Protein AF-A0AAU3VAJ4-F1 (afdb_monomer_lite)

Structure (mmCIF, N/CA/C/O backbone):
data_AF-A0AAU3VAJ4-F1
#
_entry.id   AF-A0AAU3VAJ4-F1
#
loop_
_atom_site.group_PDB
_atom_site.id
_atom_site.type_symbol
_atom_site.label_atom_id
_atom_site.label_alt_id
_atom_site.label_comp_id
_atom_site.label_asym_id
_atom_site.label_entity_id
_atom_site.label_seq_id
_atom_site.pdbx_PDB_ins_code
_atom_site.Cartn_x
_atom_site.Cartn_y
_atom_site.Cartn_z
_atom_site.occupancy
_atom_site.B_iso_or_equiv
_ato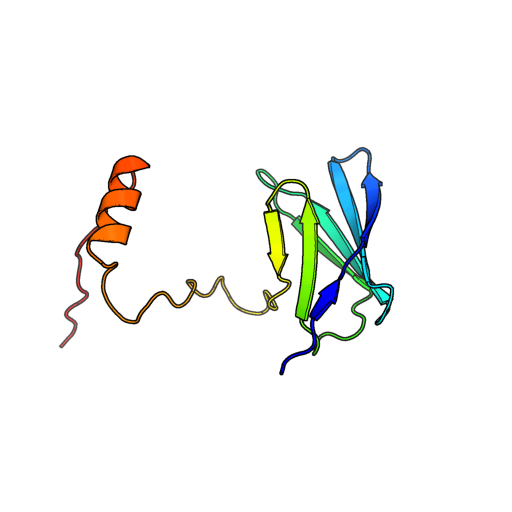m_site.auth_seq_id
_atom_site.auth_comp_id
_atom_site.auth_asym_id
_atom_site.auth_atom_id
_atom_site.pdbx_PDB_model_num
ATOM 1 N N . MET A 1 1 ? 19.199 4.298 -9.102 1.00 51.38 1 MET A N 1
ATOM 2 C CA . MET A 1 1 ? 17.944 4.999 -8.767 1.00 51.38 1 MET A CA 1
ATOM 3 C C . MET A 1 1 ? 16.841 3.978 -8.930 1.00 51.38 1 MET A C 1
ATOM 5 O O . MET A 1 1 ? 16.685 3.490 -10.039 1.00 51.38 1 MET A O 1
ATOM 9 N N . SER A 1 2 ? 16.189 3.566 -7.845 1.00 63.06 2 SER A N 1
ATOM 10 C CA . SER A 1 2 ? 15.067 2.626 -7.927 1.00 63.06 2 SER A CA 1
ATOM 11 C C . SER A 1 2 ? 13.829 3.392 -8.382 1.00 63.06 2 SER A C 1
ATOM 13 O O . SER A 1 2 ? 13.526 4.444 -7.820 1.00 63.06 2 SER A O 1
ATOM 15 N N . GLU A 1 3 ? 13.160 2.909 -9.424 1.00 82.81 3 GLU A N 1
ATOM 16 C CA . G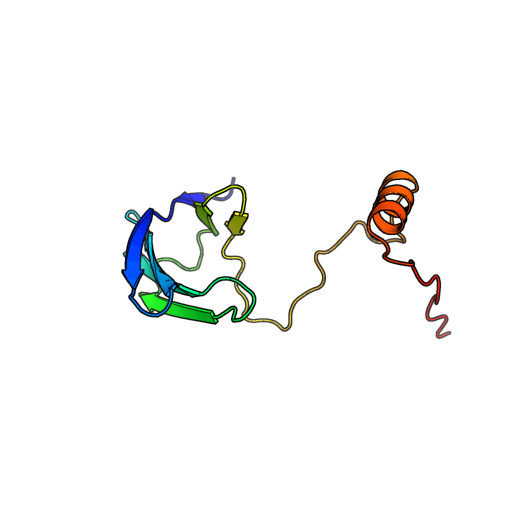LU A 1 3 ? 11.884 3.466 -9.869 1.00 82.81 3 GLU A CA 1
ATOM 17 C C . GLU A 1 3 ? 10.804 3.147 -8.823 1.00 82.81 3 GLU A C 1
ATOM 19 O O . GLU A 1 3 ? 10.823 2.075 -8.214 1.00 82.81 3 GLU A O 1
ATOM 24 N N . ILE A 1 4 ? 9.896 4.094 -8.574 1.00 86.50 4 ILE A N 1
ATOM 25 C CA . ILE A 1 4 ? 8.764 3.916 -7.659 1.00 86.50 4 ILE A CA 1
ATOM 26 C C . ILE A 1 4 ? 7.488 4.210 -8.437 1.00 86.50 4 ILE A C 1
ATOM 28 O O . ILE A 1 4 ? 7.343 5.290 -9.011 1.00 86.50 4 ILE A O 1
ATOM 32 N N . HIS A 1 5 ? 6.557 3.261 -8.449 1.00 90.62 5 HIS A N 1
ATOM 33 C CA . HIS A 1 5 ? 5.253 3.428 -9.077 1.00 90.62 5 HIS A CA 1
ATOM 34 C C . HIS A 1 5 ? 4.215 3.919 -8.077 1.00 90.62 5 HIS A C 1
ATOM 36 O O . HIS A 1 5 ? 4.068 3.371 -6.986 1.00 90.62 5 HIS A O 1
ATOM 42 N N . GLU A 1 6 ? 3.444 4.926 -8.479 1.00 90.31 6 GLU A N 1
ATOM 43 C CA . GLU A 1 6 ? 2.326 5.425 -7.686 1.00 90.31 6 GLU A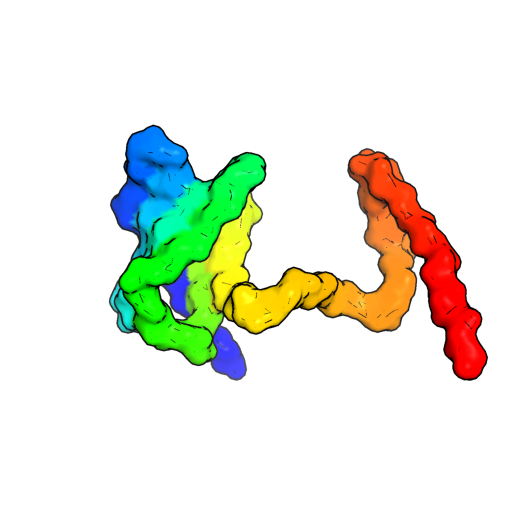 CA 1
ATOM 44 C C . GLU A 1 6 ? 1.073 4.560 -7.901 1.00 90.31 6 GLU A C 1
ATOM 46 O O . GLU A 1 6 ? 0.580 4.400 -9.023 1.00 90.31 6 GLU A O 1
ATOM 51 N N . MET A 1 7 ? 0.533 4.012 -6.814 1.00 91.44 7 MET A N 1
ATOM 52 C CA . MET A 1 7 ? -0.752 3.327 -6.787 1.00 91.44 7 MET A CA 1
ATOM 53 C C . MET A 1 7 ? -1.885 4.324 -6.565 1.00 91.44 7 MET A C 1
ATOM 55 O O . MET A 1 7 ? -1.822 5.197 -5.702 1.00 91.44 7 MET A O 1
ATOM 59 N N . ARG A 1 8 ? -2.971 4.139 -7.311 1.00 91.81 8 ARG A N 1
ATOM 60 C CA . ARG A 1 8 ? -4.187 4.945 -7.239 1.00 91.81 8 ARG A CA 1
ATOM 61 C C . ARG A 1 8 ? -5.298 4.156 -6.566 1.00 91.81 8 ARG A C 1
ATOM 63 O O . ARG A 1 8 ? -5.518 2.992 -6.899 1.00 91.81 8 ARG A O 1
ATOM 70 N N . LEU A 1 9 ? -6.029 4.806 -5.668 1.00 92.38 9 LEU A N 1
ATOM 71 C CA . LEU A 1 9 ? -7.251 4.250 -5.097 1.00 92.38 9 LEU A CA 1
ATOM 72 C C . LEU A 1 9 ? -8.313 4.138 -6.203 1.00 92.38 9 LEU A C 1
ATOM 74 O O . LEU A 1 9 ? -8.698 5.143 -6.799 1.00 92.38 9 LEU A O 1
ATOM 78 N N . ALA A 1 10 ? -8.762 2.919 -6.494 1.00 92.00 10 ALA A N 1
ATOM 79 C CA . ALA A 1 10 ? -9.857 2.645 -7.420 1.00 92.00 10 ALA A CA 1
ATOM 80 C C . ALA A 1 10 ? -11.212 2.796 -6.728 1.00 92.00 10 ALA A C 1
ATOM 82 O O . ALA A 1 10 ? -12.093 3.483 -7.237 1.00 92.00 10 ALA A O 1
ATOM 83 N N . GLU A 1 11 ? -11.382 2.147 -5.576 1.00 92.00 11 GLU A N 1
ATOM 84 C CA . GLU A 1 11 ? -12.649 2.146 -4.850 1.00 92.00 11 GLU A CA 1
ATOM 85 C C . GLU A 1 11 ? -12.488 1.751 -3.383 1.00 92.00 11 GLU A C 1
ATOM 87 O O . GLU A 1 11 ? -11.529 1.088 -2.995 1.00 92.00 11 GLU A O 1
ATOM 92 N N . THR A 1 12 ? -13.470 2.126 -2.566 1.00 93.31 12 THR A N 1
ATOM 93 C CA . THR A 1 12 ? -13.618 1.645 -1.190 1.00 93.31 12 THR A CA 1
ATOM 94 C C . THR A 1 12 ? -14.855 0.757 -1.118 1.00 93.31 12 THR A C 1
ATOM 96 O O . THR A 1 12 ? -15.964 1.186 -1.435 1.00 93.31 12 THR A O 1
ATOM 99 N N . ARG A 1 13 ? -14.667 -0.496 -0.707 1.00 91.00 13 ARG A N 1
ATOM 100 C CA . ARG A 1 13 ? -15.723 -1.495 -0.524 1.00 91.00 13 ARG A CA 1
ATOM 101 C C . ARG A 1 13 ? -16.540 -1.192 0.733 1.00 91.00 13 ARG A C 1
ATOM 103 O O . ARG A 1 13 ? -16.044 -0.600 1.689 1.00 91.00 13 ARG A O 1
ATOM 110 N N . SER A 1 14 ? -17.774 -1.698 0.780 1.00 88.50 14 SER A N 1
ATOM 111 C CA . SER A 1 14 ? -18.657 -1.600 1.958 1.00 88.50 14 SER A CA 1
ATOM 112 C C . SER A 1 14 ? -18.059 -2.219 3.227 1.00 88.50 14 SER A C 1
ATOM 114 O O . SER A 1 14 ? -18.430 -1.849 4.335 1.00 88.50 14 SER A O 1
ATOM 116 N N . SER A 1 15 ? -17.102 -3.134 3.070 1.00 86.38 15 SER A N 1
ATOM 117 C CA . SER A 1 15 ? -16.345 -3.762 4.152 1.00 86.38 15 SER A CA 1
ATOM 118 C C . SER A 1 15 ? -15.249 -2.865 4.754 1.00 86.38 15 SER A C 1
ATOM 120 O O . SER A 1 15 ? -14.555 -3.299 5.678 1.00 86.38 15 SER A O 1
ATOM 122 N N . GLY A 1 16 ? -15.041 -1.659 4.211 1.00 87.88 16 GLY A N 1
ATOM 123 C CA . GLY A 1 16 ? -13.941 -0.756 4.560 1.00 87.88 16 GLY A CA 1
ATOM 124 C C . GLY A 1 16 ? -12.607 -1.099 3.890 1.00 87.88 16 GLY A C 1
ATOM 125 O O . GLY A 1 16 ? -11.621 -0.408 4.125 1.00 87.88 16 GLY A O 1
ATOM 126 N N . ALA A 1 17 ? -12.561 -2.153 3.069 1.00 92.50 17 ALA A N 1
ATOM 127 C CA . ALA A 1 17 ? -11.384 -2.485 2.277 1.00 92.50 17 ALA A CA 1
ATOM 128 C C . ALA A 1 17 ? -11.271 -1.558 1.058 1.00 92.50 17 ALA A C 1
ATOM 130 O O . ALA A 1 17 ? -12.258 -1.263 0.389 1.00 92.50 17 ALA A O 1
ATOM 131 N N . GLU A 1 18 ? -10.065 -1.112 0.759 1.00 94.00 18 GLU A N 1
ATOM 132 C CA . GLU A 1 18 ? -9.733 -0.219 -0.337 1.00 94.00 18 GLU A CA 1
ATOM 133 C C . GLU A 1 18 ? -9.032 -0.985 -1.451 1.00 94.00 18 GLU A C 1
ATOM 135 O O . GLU A 1 18 ? -8.099 -1.744 -1.211 1.00 94.00 18 GLU A O 1
ATOM 140 N N . GLU A 1 19 ? -9.467 -0.776 -2.683 1.00 94.81 19 GLU A N 1
ATOM 141 C CA . GLU A 1 19 ? -8.848 -1.364 -3.858 1.00 94.81 19 GLU A CA 1
ATOM 142 C C . GLU A 1 19 ? -7.916 -0.355 -4.508 1.00 94.81 19 GLU A C 1
ATOM 144 O O . GLU A 1 19 ? -8.328 0.749 -4.861 1.00 94.81 19 GLU A O 1
ATOM 149 N N . TRP A 1 20 ? -6.662 -0.743 -4.687 1.00 94.69 20 TRP A N 1
ATOM 150 C CA . TRP A 1 20 ? -5.610 0.104 -5.227 1.00 94.69 20 TRP A CA 1
ATOM 151 C C . TRP A 1 20 ? -5.046 -0.519 -6.494 1.00 94.69 20 TRP A C 1
ATOM 153 O O . TRP A 1 20 ? -4.860 -1.734 -6.560 1.00 94.69 20 TRP A O 1
ATOM 163 N N . TYR A 1 21 ? -4.735 0.305 -7.493 1.00 94.69 21 TYR A N 1
ATOM 164 C CA . TYR A 1 21 ? -4.149 -0.149 -8.750 1.00 94.69 21 TYR A CA 1
ATOM 165 C C . TYR A 1 21 ? -2.968 0.723 -9.180 1.00 94.69 21 TYR A C 1
ATOM 167 O O . TYR A 1 21 ? -2.990 1.944 -9.044 1.00 94.6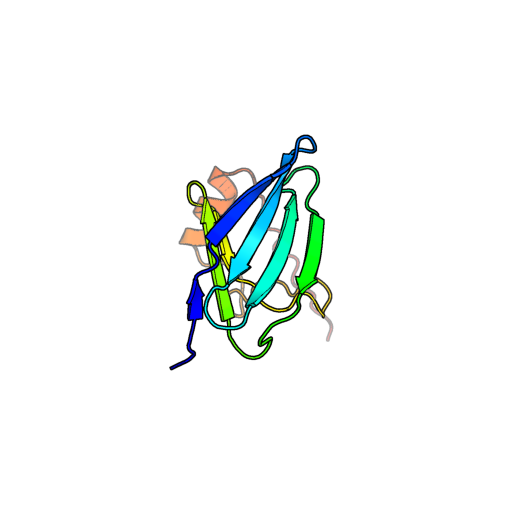9 21 TYR A O 1
ATOM 175 N N . CYS A 1 22 ? -1.943 0.096 -9.742 1.00 93.81 22 CYS A N 1
ATOM 176 C CA . CYS A 1 22 ? -0.848 0.767 -10.420 1.00 93.81 22 CYS A CA 1
ATOM 177 C C . CYS A 1 22 ? -1.184 0.889 -11.917 1.00 93.81 22 CYS A C 1
ATOM 179 O O . CYS A 1 22 ? -1.350 -0.138 -12.581 1.00 93.81 22 CYS A O 1
ATOM 181 N N . PRO A 1 23 ? -1.270 2.103 -12.492 1.00 93.94 23 PRO A N 1
ATOM 182 C CA . PRO A 1 23 ? -1.545 2.276 -13.919 1.00 93.94 23 PRO A CA 1
ATOM 183 C C . PRO A 1 23 ? -0.365 1.870 -14.816 1.00 93.94 23 PRO A C 1
ATOM 185 O O . PRO A 1 23 ? -0.556 1.722 -16.019 1.00 93.94 23 PRO A O 1
ATOM 188 N N . VAL A 1 24 ? 0.839 1.708 -14.253 1.00 94.69 24 VAL A N 1
ATOM 189 C CA . VAL A 1 24 ? 2.067 1.435 -15.014 1.00 94.69 24 VAL A CA 1
ATOM 190 C C . VAL A 1 24 ? 2.251 -0.064 -15.245 1.00 94.69 24 VAL A C 1
ATOM 192 O O . VAL A 1 24 ? 2.296 -0.514 -16.385 1.00 94.69 24 VAL A O 1
ATOM 195 N N . CYS A 1 25 ? 2.297 -0.857 -14.173 1.00 94.06 25 CYS A N 1
ATOM 196 C CA . CYS A 1 25 ? 2.547 -2.299 -14.256 1.00 94.06 25 CYS A CA 1
ATOM 197 C C . CYS A 1 25 ? 1.285 -3.159 -14.062 1.00 94.06 25 CYS A C 1
ATOM 199 O O . CYS A 1 25 ? 1.359 -4.386 -14.121 1.00 94.06 25 CYS A O 1
ATOM 201 N N . ARG A 1 26 ? 0.123 -2.526 -13.839 1.00 94.62 26 ARG A N 1
ATOM 202 C CA . ARG A 1 26 ? -1.180 -3.168 -13.576 1.00 94.62 26 ARG A CA 1
ATOM 203 C C . ARG A 1 26 ? -1.272 -3.952 -12.262 1.00 94.62 26 ARG A C 1
ATOM 205 O O . ARG A 1 26 ? -2.221 -4.704 -12.075 1.00 94.62 26 ARG A O 1
ATOM 212 N N . ARG A 1 27 ? -0.341 -3.757 -11.319 1.00 94.94 27 ARG A N 1
ATOM 213 C CA . ARG A 1 27 ? -0.476 -4.309 -9.960 1.00 94.94 27 ARG A CA 1
ATOM 214 C C . ARG A 1 27 ? -1.781 -3.830 -9.327 1.00 94.94 27 ARG A C 1
ATOM 216 O O . ARG A 1 27 ? -2.078 -2.638 -9.378 1.00 94.94 27 ARG A O 1
ATOM 223 N N . ARG A 1 28 ? -2.536 -4.734 -8.706 1.00 95.00 28 ARG A N 1
ATOM 224 C CA . ARG A 1 28 ? -3.820 -4.445 -8.063 1.00 95.00 28 ARG A CA 1
ATOM 225 C C . ARG A 1 28 ? -3.895 -5.145 -6.715 1.00 95.00 28 ARG A C 1
ATOM 227 O O . ARG A 1 28 ? -3.633 -6.343 -6.623 1.00 95.00 28 ARG A O 1
ATOM 234 N N . ILE A 1 29 ? -4.239 -4.406 -5.669 1.00 94.00 29 ILE A N 1
ATOM 235 C CA . ILE A 1 29 ? -4.335 -4.928 -4.304 1.00 94.00 29 ILE A CA 1
ATOM 236 C C . ILE A 1 29 ? -5.652 -4.505 -3.666 1.00 94.00 29 ILE A C 1
ATOM 238 O O . ILE A 1 29 ? -6.199 -3.453 -3.992 1.00 94.00 29 ILE A O 1
ATOM 242 N N . LEU A 1 30 ? -6.125 -5.311 -2.728 1.00 93.62 30 LEU A N 1
ATOM 243 C CA . LEU A 1 30 ? -7.159 -4.955 -1.777 1.00 93.62 30 LEU A CA 1
ATOM 244 C C . LEU A 1 30 ? -6.496 -4.786 -0.410 1.00 93.62 30 LEU A C 1
ATOM 246 O O . LEU A 1 30 ? -5.761 -5.663 0.037 1.00 93.62 30 LEU A O 1
ATOM 250 N N . LEU A 1 31 ? -6.742 -3.659 0.239 1.00 91.38 31 LEU A N 1
ATOM 251 C CA . LEU A 1 31 ? -6.126 -3.288 1.499 1.00 91.38 31 LEU A CA 1
ATOM 252 C C . LEU A 1 31 ? -7.194 -2.893 2.512 1.00 91.38 31 LEU A C 1
ATOM 254 O O . LEU A 1 31 ? -7.961 -1.962 2.286 1.00 91.38 31 LEU A O 1
ATOM 258 N N . ARG A 1 32 ? -7.194 -3.527 3.676 1.00 89.00 32 ARG A N 1
ATOM 259 C CA . ARG A 1 32 ? -7.872 -3.020 4.863 1.00 89.00 32 ARG A CA 1
ATOM 260 C C . ARG A 1 32 ? -6.828 -2.441 5.808 1.00 89.00 32 ARG A C 1
ATOM 262 O O . ARG A 1 32 ? -5.809 -3.066 6.082 1.00 89.00 32 ARG A O 1
ATOM 269 N N . TRP A 1 33 ? -7.082 -1.235 6.293 1.00 84.56 33 TRP A N 1
ATOM 270 C CA . TRP A 1 33 ? -6.220 -0.556 7.256 1.00 84.56 33 TRP A CA 1
ATOM 271 C C . TRP A 1 33 ? -6.439 -1.083 8.688 1.00 84.56 33 TRP A C 1
ATOM 273 O O . TRP A 1 33 ? -7.454 -1.737 8.953 1.00 84.56 33 TRP A O 1
ATOM 283 N N . PRO A 1 34 ? -5.516 -0.807 9.633 1.00 81.31 34 PRO A N 1
ATOM 284 C CA . PRO A 1 34 ? -5.722 -1.114 11.046 1.00 81.31 34 PRO A CA 1
ATOM 285 C C . PRO A 1 34 ? -7.078 -0.599 11.572 1.00 81.31 34 PRO A C 1
ATOM 287 O O . PRO A 1 34 ? -7.579 0.417 11.085 1.00 81.31 34 PRO A O 1
ATOM 290 N N . PRO A 1 35 ? -7.681 -1.273 12.569 1.00 83.00 35 PRO A N 1
ATOM 291 C CA . PRO A 1 35 ? -7.100 -2.339 13.398 1.00 83.00 35 PRO A CA 1
ATOM 292 C C . PRO A 1 35 ? -7.118 -3.739 12.762 1.00 83.00 35 PRO A C 1
ATOM 294 O O . PRO A 1 35 ? -6.461 -4.643 13.263 1.00 83.00 35 PRO A O 1
ATOM 297 N N . HIS A 1 36 ? -7.829 -3.928 11.651 1.00 83.19 36 HIS A N 1
ATOM 298 C CA . HIS A 1 36 ? -7.945 -5.216 10.961 1.00 83.19 36 HIS A CA 1
ATOM 299 C C . HIS A 1 36 ? -7.127 -5.201 9.673 1.00 83.19 36 HIS A C 1
ATOM 301 O O . HIS A 1 36 ? -7.686 -5.301 8.582 1.00 83.19 36 HIS A O 1
ATOM 307 N N . TYR A 1 37 ? -5.812 -5.006 9.812 1.00 84.25 37 TYR A N 1
ATOM 308 C CA . TYR A 1 37 ? -4.930 -4.909 8.657 1.00 84.25 37 TYR A CA 1
ATOM 309 C C . TYR A 1 37 ? -4.999 -6.181 7.808 1.00 84.25 37 TYR A C 1
ATOM 311 O O . TYR A 1 37 ? -4.800 -7.285 8.310 1.00 84.25 37 TYR A O 1
ATOM 319 N N . GLU A 1 38 ? -5.262 -6.011 6.520 1.00 89.50 38 GLU A N 1
ATOM 320 C CA . GLU A 1 38 ? -5.325 -7.098 5.549 1.00 89.50 38 GLU A CA 1
ATOM 321 C C . GLU A 1 38 ? -4.819 -6.570 4.211 1.00 89.50 38 GLU A C 1
ATOM 323 O O . GLU A 1 38 ? -5.282 -5.529 3.754 1.00 89.50 38 GLU A O 1
ATOM 328 N N . LEU A 1 39 ? -3.883 -7.273 3.575 1.00 90.19 39 LEU A N 1
ATOM 329 C CA . LEU A 1 39 ? -3.408 -6.949 2.233 1.00 90.19 39 LEU A CA 1
ATOM 330 C C . LEU A 1 39 ? -3.528 -8.192 1.360 1.00 90.19 39 LEU A C 1
ATOM 332 O O . LEU A 1 39 ? -2.865 -9.199 1.597 1.00 90.19 39 LEU A O 1
ATOM 336 N N . LEU A 1 40 ? -4.357 -8.098 0.327 1.00 93.06 40 LEU A N 1
ATOM 337 C CA . LEU A 1 40 ? -4.556 -9.138 -0.668 1.00 93.06 40 LEU A CA 1
ATOM 338 C C . LEU A 1 40 ? -4.098 -8.629 -2.031 1.00 93.06 40 LEU A C 1
ATOM 340 O O . LEU A 1 40 ? -4.569 -7.603 -2.515 1.00 93.06 40 LEU A O 1
ATOM 344 N N . VAL A 1 41 ? -3.200 -9.363 -2.680 1.00 93.50 41 VAL A N 1
ATOM 345 C CA . VAL A 1 41 ? -2.782 -9.061 -4.052 1.00 93.50 41 VAL A CA 1
ATOM 346 C C . VAL A 1 41 ? -3.778 -9.702 -5.017 1.00 93.50 41 VAL A C 1
ATOM 348 O O . VAL A 1 41 ? -3.864 -10.924 -5.091 1.00 93.50 41 VAL A O 1
ATOM 351 N N . LEU A 1 42 ? -4.531 -8.875 -5.745 1.00 94.00 42 LEU A N 1
ATOM 352 C CA . LEU A 1 42 ? -5.480 -9.310 -6.776 1.00 94.00 42 LEU A CA 1
ATOM 353 C C . LEU A 1 42 ? -4.760 -9.545 -8.110 1.00 94.00 42 LEU A C 1
ATOM 355 O O . LEU A 1 42 ? -4.982 -10.551 -8.777 1.00 94.00 42 LEU A O 1
ATOM 359 N N . GLU A 1 43 ? -3.855 -8.632 -8.466 1.00 95.06 43 GLU A N 1
ATOM 360 C CA . GLU A 1 43 ? -2.989 -8.723 -9.640 1.00 95.06 43 GLU A CA 1
ATOM 361 C C . GLU A 1 43 ? -1.566 -8.329 -9.239 1.00 95.06 43 GLU A C 1
ATOM 363 O O . GLU A 1 43 ? -1.355 -7.281 -8.629 1.00 95.06 43 GLU A O 1
ATOM 368 N N . ARG A 1 44 ? -0.569 -9.153 -9.574 1.00 92.62 44 ARG A N 1
ATOM 369 C CA . ARG A 1 44 ? 0.818 -8.928 -9.130 1.00 92.62 44 ARG A CA 1
ATOM 370 C C . ARG A 1 44 ? 1.493 -7.733 -9.808 1.00 92.62 44 ARG A C 1
ATOM 372 O O . ARG A 1 44 ? 2.197 -6.984 -9.139 1.00 92.62 44 ARG A O 1
ATOM 379 N N . GLY A 1 45 ? 1.266 -7.517 -11.102 1.00 92.38 45 GLY A N 1
ATOM 380 C CA . GLY A 1 45 ? 2.038 -6.534 -11.870 1.00 92.38 45 GLY A CA 1
ATOM 381 C C . GLY A 1 45 ? 3.545 -6.817 -11.835 1.00 92.38 45 GLY A C 1
ATOM 382 O O . GLY A 1 45 ? 3.946 -7.980 -11.822 1.00 92.38 45 GLY A O 1
ATOM 383 N N . ASP A 1 46 ? 4.366 -5.766 -11.826 1.00 89.00 46 ASP A N 1
ATOM 384 C CA . ASP A 1 46 ? 5.825 -5.873 -11.693 1.00 89.00 46 ASP A CA 1
ATOM 385 C C . ASP A 1 46 ? 6.231 -5.794 -10.216 1.00 89.00 46 ASP A C 1
ATOM 387 O O . ASP A 1 46 ? 6.121 -4.744 -9.587 1.00 89.00 46 ASP A O 1
ATOM 391 N N . GLU A 1 47 ? 6.675 -6.913 -9.647 1.00 86.12 47 GLU A N 1
ATOM 392 C CA . GLU A 1 47 ? 7.058 -6.999 -8.231 1.00 86.12 47 GLU A CA 1
ATOM 393 C C . GLU A 1 47 ? 8.488 -6.489 -7.980 1.00 86.12 47 GLU A C 1
ATOM 395 O O . GLU A 1 47 ? 8.860 -6.272 -6.833 1.00 86.12 47 GLU A O 1
ATOM 400 N N . SER A 1 48 ? 9.274 -6.246 -9.039 1.00 84.94 48 SER A N 1
ATOM 401 C CA . SER A 1 48 ? 10.637 -5.708 -8.927 1.00 84.94 48 SER A CA 1
ATOM 402 C C . SER A 1 48 ? 10.676 -4.194 -8.695 1.00 84.94 48 SER A C 1
ATOM 404 O O . SER A 1 48 ? 11.719 -3.640 -8.340 1.00 84.94 48 SER A O 1
ATOM 406 N N . VAL A 1 49 ? 9.537 -3.521 -8.880 1.00 83.44 49 VAL A N 1
ATOM 407 C CA . VAL A 1 49 ? 9.389 -2.076 -8.718 1.00 83.44 49 VAL A CA 1
ATOM 408 C C . VAL A 1 49 ? 8.682 -1.770 -7.401 1.00 83.44 49 VAL A C 1
ATOM 410 O O . VAL A 1 49 ? 7.641 -2.345 -7.072 1.00 83.44 49 VAL A O 1
ATOM 413 N N . ALA A 1 50 ? 9.223 -0.815 -6.647 1.00 85.62 50 ALA A N 1
ATOM 414 C CA . ALA A 1 50 ? 8.590 -0.357 -5.421 1.00 85.62 50 ALA A CA 1
ATOM 415 C C . ALA A 1 50 ? 7.275 0.364 -5.742 1.00 85.62 50 ALA A C 1
ATOM 417 O O . ALA A 1 50 ? 7.211 1.203 -6.637 1.00 85.62 50 ALA A O 1
ATOM 418 N N . HIS A 1 51 ? 6.225 0.060 -4.986 1.00 87.00 51 HIS A N 1
ATOM 419 C CA . HIS A 1 51 ? 4.923 0.702 -5.132 1.00 87.00 51 HIS A CA 1
ATOM 420 C C . HIS A 1 51 ? 4.647 1.607 -3.935 1.00 87.00 51 HIS A C 1
ATOM 422 O O . HIS A 1 51 ? 4.876 1.189 -2.800 1.00 87.00 51 HIS A O 1
ATOM 428 N N . ALA A 1 52 ? 4.163 2.821 -4.203 1.00 83.25 52 ALA A N 1
ATOM 429 C CA . ALA A 1 52 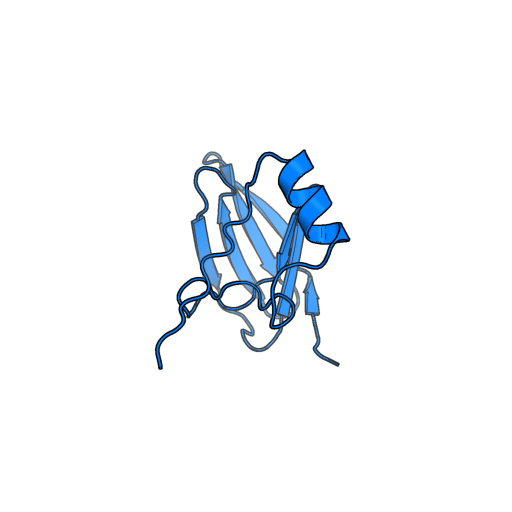? 3.784 3.826 -3.216 1.00 83.25 52 ALA A CA 1
ATOM 430 C C . ALA A 1 52 ? 2.322 4.252 -3.412 1.00 83.25 52 ALA A C 1
ATOM 432 O O . ALA A 1 52 ? 1.930 4.602 -4.517 1.00 83.25 52 ALA A O 1
ATOM 433 N N . GLY A 1 53 ? 1.510 4.265 -2.358 1.00 76.31 53 GLY A N 1
ATOM 434 C CA . GLY A 1 53 ? 0.149 4.826 -2.379 1.00 76.31 53 GLY A CA 1
ATOM 435 C C . GLY A 1 53 ? -0.150 5.540 -1.066 1.00 76.31 53 GLY A C 1
ATOM 436 O O . GLY A 1 53 ? 0.280 5.070 -0.020 1.00 76.31 53 GLY A O 1
ATOM 437 N N . GLY A 1 54 ? -0.835 6.684 -1.090 1.00 63.81 54 GLY A N 1
ATOM 438 C CA . GLY A 1 54 ? -1.033 7.504 0.108 1.00 63.81 54 GLY A CA 1
ATOM 439 C C . GLY A 1 54 ? -2.485 7.898 0.354 1.00 63.81 54 GLY A C 1
ATOM 440 O O . GLY A 1 54 ? -3.164 8.371 -0.555 1.00 63.81 54 GLY A O 1
ATOM 441 N N . LYS A 1 55 ? -2.943 7.783 1.605 1.00 51.97 55 LYS A N 1
ATOM 442 C CA . LYS A 1 55 ? -4.166 8.438 2.099 1.00 51.97 55 LYS A CA 1
ATOM 443 C C . LYS A 1 55 ? -3.894 9.024 3.484 1.00 51.97 55 LYS A C 1
ATOM 445 O O . LYS A 1 55 ? -3.522 8.304 4.403 1.00 51.97 55 LYS A O 1
ATOM 450 N N . GLY A 1 56 ? -4.056 10.342 3.632 1.00 47.16 56 GLY A N 1
ATOM 451 C CA . GLY A 1 56 ? -4.026 11.016 4.939 1.00 47.16 56 GLY A CA 1
ATOM 452 C C . GLY A 1 56 ? -2.720 10.886 5.738 1.00 47.16 56 GLY A C 1
ATOM 453 O O . GLY A 1 56 ? -2.780 10.815 6.958 1.00 47.16 56 GLY A O 1
ATOM 454 N N . GLY A 1 57 ? -1.559 10.835 5.075 1.00 41.19 57 GLY A N 1
ATOM 455 C CA . GLY A 1 57 ? -0.245 10.739 5.733 1.00 41.19 57 GLY A CA 1
ATOM 456 C C . GLY A 1 57 ? 0.276 9.314 5.952 1.00 41.19 57 GLY A C 1
ATOM 457 O O . GLY A 1 57 ? 1.422 9.155 6.362 1.00 41.19 57 GLY A O 1
ATOM 458 N N . VAL A 1 58 ? -0.511 8.281 5.632 1.00 46.31 58 VAL A N 1
ATOM 459 C CA . VAL A 1 58 ? -0.056 6.883 5.651 1.00 46.31 58 VAL A CA 1
ATOM 460 C C . VAL A 1 58 ? 0.410 6.487 4.252 1.00 46.31 58 VAL A C 1
ATOM 462 O O . VAL A 1 58 ? -0.349 6.627 3.292 1.00 46.31 58 VAL A O 1
ATOM 465 N N . SER A 1 59 ? 1.659 6.025 4.141 1.00 51.69 59 SER A N 1
ATOM 466 C CA . SER A 1 59 ? 2.273 5.586 2.884 1.00 51.69 59 SER A CA 1
ATOM 467 C C . SER A 1 59 ? 2.295 4.061 2.797 1.00 51.69 59 SER A C 1
ATOM 469 O O . SER A 1 59 ? 2.824 3.385 3.677 1.00 51.69 59 SER A O 1
ATOM 471 N N . LEU A 1 60 ? 1.736 3.519 1.721 1.00 57.22 60 LEU A N 1
ATOM 472 C CA . LEU A 1 60 ? 1.893 2.134 1.301 1.00 57.22 60 LEU A CA 1
ATOM 473 C C . LEU A 1 60 ? 3.200 2.003 0.545 1.00 57.22 60 LEU A C 1
ATOM 475 O O . LEU A 1 60 ? 3.182 1.988 -0.676 1.00 57.22 60 LEU A O 1
ATOM 479 N N . THR A 1 61 ? 4.330 1.907 1.234 1.00 54.25 61 THR A N 1
ATOM 480 C CA . THR A 1 61 ? 5.530 1.361 0.596 1.00 54.25 61 THR A CA 1
ATOM 481 C C . THR A 1 61 ? 5.407 -0.152 0.610 1.00 54.25 61 THR A C 1
ATOM 483 O O . THR A 1 61 ? 5.603 -0.786 1.646 1.00 54.25 61 THR A O 1
ATOM 486 N N . GLY A 1 62 ? 5.036 -0.728 -0.532 1.00 48.84 62 GLY A N 1
ATOM 487 C CA . GLY A 1 62 ? 5.030 -2.172 -0.744 1.00 48.84 62 GLY A CA 1
ATOM 488 C C . GLY A 1 62 ? 6.457 -2.707 -0.804 1.00 48.84 62 GLY A C 1
ATOM 489 O O . GLY A 1 62 ? 6.933 -3.042 -1.881 1.00 48.84 62 GLY A O 1
ATOM 490 N N . ALA A 1 63 ? 7.147 -2.751 0.334 1.00 41.03 63 ALA A N 1
ATOM 491 C CA . ALA A 1 63 ? 8.252 -3.675 0.517 1.00 41.03 63 ALA A CA 1
ATOM 492 C C . ALA A 1 63 ? 7.629 -5.059 0.718 1.00 41.03 63 ALA A C 1
ATOM 494 O O . ALA A 1 63 ? 6.718 -5.219 1.531 1.00 41.03 63 ALA A O 1
ATOM 495 N N . GLU A 1 64 ? 8.054 -6.028 -0.083 1.00 40.41 64 GLU A N 1
ATOM 496 C CA . GLU A 1 64 ? 7.567 -7.402 -0.054 1.00 40.41 64 GLU A CA 1
ATOM 497 C C . GLU A 1 64 ? 7.509 -7.948 1.384 1.00 40.41 64 GLU A C 1
ATOM 499 O O . GLU A 1 64 ? 8.530 -8.210 2.015 1.00 40.41 64 GLU A O 1
ATOM 504 N N . LEU A 1 65 ? 6.299 -8.163 1.908 1.00 40.16 65 LEU A N 1
ATOM 505 C CA . LEU A 1 65 ? 6.071 -8.919 3.143 1.00 40.16 65 LEU A CA 1
ATOM 506 C C . LEU A 1 65 ? 6.152 -10.429 2.854 1.00 40.16 65 LEU A C 1
ATOM 508 O O . LEU A 1 65 ? 5.231 -11.182 3.156 1.00 40.16 65 LEU A O 1
ATOM 512 N N . THR A 1 66 ? 7.226 -10.879 2.201 1.00 35.88 66 THR A N 1
ATOM 513 C CA . THR A 1 66 ? 7.531 -12.311 2.013 1.00 35.88 66 THR A CA 1
ATOM 514 C C . THR A 1 66 ? 8.469 -12.858 3.091 1.00 35.88 66 THR A C 1
ATOM 516 O O . THR A 1 66 ? 8.751 -14.054 3.109 1.00 35.88 66 THR A O 1
ATOM 519 N N . GLY A 1 67 ? 8.892 -12.023 4.043 1.00 34.19 67 GLY A N 1
ATOM 520 C CA . GLY A 1 67 ? 9.543 -12.446 5.283 1.00 34.19 67 GLY A CA 1
ATOM 521 C C . GLY A 1 67 ? 8.669 -12.163 6.510 1.00 34.19 67 GLY A C 1
ATOM 522 O O . GLY A 1 67 ? 7.766 -11.324 6.428 1.00 34.19 67 GLY A O 1
ATOM 523 N N . PRO A 1 68 ? 8.939 -12.805 7.670 1.00 32.53 68 PRO A N 1
ATOM 524 C CA . PRO A 1 68 ? 8.431 -12.295 8.946 1.00 32.53 68 PRO A CA 1
ATOM 525 C C . PRO A 1 68 ? 8.776 -10.803 9.035 1.00 32.53 68 PRO A C 1
ATOM 527 O O . PRO A 1 68 ? 9.809 -10.436 8.460 1.00 32.53 68 PRO A O 1
ATOM 530 N N . PRO A 1 69 ? 7.951 -9.957 9.692 1.00 39.09 69 PRO A N 1
ATOM 531 C CA . PRO A 1 69 ? 8.207 -8.525 9.802 1.00 39.09 69 PRO A CA 1
ATOM 532 C C . PRO A 1 69 ? 9.659 -8.342 10.217 1.00 39.09 69 PRO A C 1
ATOM 534 O O . PRO A 1 69 ? 10.038 -8.649 11.346 1.00 39.09 69 PRO A O 1
ATOM 537 N N . GLN A 1 70 ? 10.491 -7.945 9.255 1.00 46.06 70 GLN A N 1
ATOM 538 C CA . GLN A 1 70 ? 11.854 -7.585 9.564 1.00 46.06 70 GLN A CA 1
ATOM 539 C C . GLN A 1 70 ? 11.679 -6.326 10.404 1.00 46.06 70 GLN A C 1
ATOM 541 O O . GLN A 1 70 ? 10.965 -5.417 9.954 1.00 46.06 70 GLN A O 1
ATOM 546 N N . PRO A 1 71 ? 12.245 -6.260 11.620 1.00 45.06 71 PRO A N 1
ATOM 547 C CA . PRO A 1 71 ? 12.390 -4.978 12.277 1.00 45.06 71 PRO A CA 1
ATOM 548 C C . PRO A 1 71 ? 12.940 -4.034 11.215 1.00 45.06 71 PRO A C 1
ATOM 550 O O . PRO A 1 71 ? 13.901 -4.395 10.526 1.00 45.06 71 PRO A O 1
ATOM 553 N N . LEU A 1 72 ? 12.287 -2.881 11.019 1.00 50.84 72 LEU A N 1
ATOM 554 C CA . LEU A 1 72 ? 12.920 -1.762 10.329 1.00 50.84 72 LEU A CA 1
ATOM 555 C C . LEU A 1 72 ? 14.348 -1.759 10.847 1.00 50.84 72 LEU A C 1
ATOM 557 O O . LEU A 1 72 ? 14.527 -1.708 12.066 1.00 50.84 72 LEU A O 1
ATOM 561 N N . ALA A 1 73 ? 15.325 -1.953 9.961 1.00 50.59 73 ALA A N 1
ATOM 562 C CA . ALA A 1 73 ? 16.716 -1.848 10.339 1.00 50.59 73 ALA A CA 1
ATOM 563 C C . ALA A 1 73 ? 16.902 -0.389 10.750 1.00 50.59 73 ALA A C 1
ATOM 565 O O . ALA A 1 73 ? 17.235 0.476 9.942 1.00 50.59 73 ALA A O 1
ATOM 566 N N . GLY A 1 74 ? 16.583 -0.109 12.013 1.00 53.72 74 GLY A N 1
ATOM 567 C CA . GLY A 1 74 ? 17.046 1.059 12.706 1.00 53.72 74 GLY A CA 1
ATOM 568 C C . GLY A 1 74 ? 18.567 1.065 12.613 1.00 53.72 74 GLY A C 1
ATOM 569 O O . GLY A 1 74 ? 19.182 0.049 12.254 1.00 53.72 74 GLY A O 1
ATOM 570 N N . PRO A 1 75 ? 19.194 2.211 12.896 1.00 52.91 75 PRO A N 1
ATOM 571 C CA . PRO A 1 75 ? 20.644 2.250 13.006 1.00 52.91 75 PRO A CA 1
ATOM 572 C C . PRO A 1 75 ? 21.118 1.047 13.845 1.00 52.91 75 PRO A C 1
ATOM 574 O O . PRO A 1 75 ? 20.488 0.749 14.861 1.00 52.91 75 PRO A O 1
ATOM 577 N N . PRO A 1 76 ? 22.159 0.306 13.421 1.00 45.88 76 PRO A N 1
ATOM 578 C CA . PRO A 1 76 ? 22.674 -0.802 14.210 1.00 45.88 76 PRO A CA 1
ATOM 579 C C . PRO A 1 76 ? 23.178 -0.234 15.539 1.00 45.88 76 PRO A C 1
ATOM 581 O O . PRO A 1 76 ? 24.224 0.410 15.591 1.00 45.88 76 PRO A O 1
ATOM 584 N N . GLY A 1 77 ? 22.389 -0.407 16.594 1.00 59.84 77 GLY A N 1
ATOM 585 C CA . GLY A 1 77 ? 22.664 0.149 17.910 1.00 59.84 77 GLY A CA 1
ATOM 586 C C . GLY A 1 77 ? 21.396 0.611 18.628 1.00 59.84 77 GLY A C 1
ATOM 587 O O . GLY A 1 77 ? 20.320 0.674 18.034 1.00 59.84 77 GLY A O 1
ATOM 588 N N . PRO A 1 78 ? 21.506 0.920 19.927 1.00 68.44 78 PRO A N 1
ATOM 589 C CA . PRO A 1 78 ? 20.396 1.494 20.667 1.00 68.44 78 PRO A CA 1
ATOM 590 C C . PRO A 1 78 ? 19.932 2.813 20.021 1.00 68.44 78 PRO A C 1
ATOM 592 O O . PRO A 1 78 ? 20.758 3.530 19.446 1.00 68.44 78 PRO A O 1
ATOM 595 N N . PRO A 1 79 ? 18.640 3.171 20.153 1.00 72.75 79 PRO A N 1
ATOM 596 C CA . PRO A 1 79 ? 18.115 4.441 19.666 1.00 72.75 79 PRO A CA 1
ATOM 597 C C . PRO A 1 79 ? 18.950 5.602 20.205 1.00 72.75 79 PRO A C 1
ATOM 599 O O . PRO A 1 79 ? 19.392 5.577 21.364 1.00 72.75 79 PRO A O 1
ATOM 602 N N . GLY A 1 80 ? 19.158 6.623 19.372 1.00 78.69 80 GLY A N 1
ATOM 603 C CA . GLY A 1 80 ? 19.883 7.819 19.778 1.00 78.69 80 GLY A CA 1
ATOM 604 C C . GLY A 1 80 ? 19.160 8.569 20.909 1.00 78.69 80 GLY A C 1
ATOM 605 O O . GLY A 1 80 ? 18.006 8.280 21.230 1.00 78.69 80 GLY A O 1
ATOM 606 N N . PRO A 1 81 ? 19.798 9.569 21.537 1.00 77.12 81 PRO A N 1
ATOM 607 C CA . PRO A 1 81 ? 19.187 10.332 22.630 1.00 77.12 81 PRO A CA 1
ATOM 608 C C . PRO A 1 81 ? 17.866 11.021 22.248 1.00 77.12 81 PRO A C 1
ATOM 610 O O . PRO A 1 81 ? 16.968 11.136 23.084 1.00 77.12 81 PRO A O 1
ATOM 613 N N . GLU A 1 82 ? 17.753 11.470 20.997 1.00 76.38 82 GLU A N 1
ATOM 614 C CA 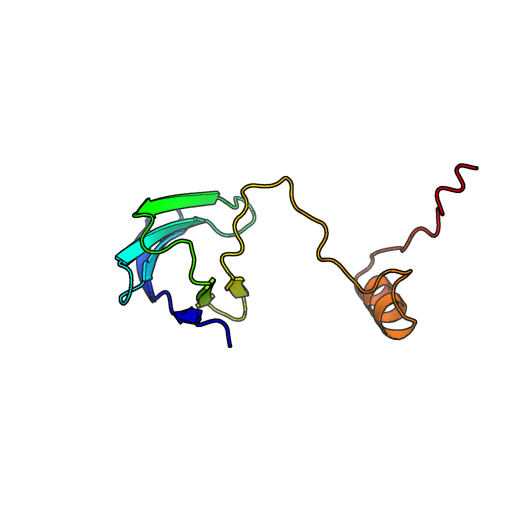. GLU A 1 82 ? 16.549 12.098 20.445 1.00 76.38 82 GLU A CA 1
ATOM 615 C C . GLU A 1 82 ? 15.410 11.082 20.295 1.00 76.38 82 GLU A C 1
ATOM 617 O O . GLU A 1 82 ? 14.315 11.296 20.817 1.00 76.38 82 GLU A O 1
ATOM 622 N N . ASP A 1 83 ? 15.708 9.918 19.720 1.00 74.31 83 ASP A N 1
ATOM 623 C CA . ASP A 1 83 ? 14.760 8.812 19.573 1.00 74.31 83 ASP A CA 1
ATOM 624 C C . ASP A 1 83 ? 14.267 8.308 20.942 1.00 74.31 83 ASP A C 1
ATOM 626 O O . ASP A 1 83 ? 13.069 8.136 21.162 1.00 74.31 83 ASP A O 1
ATOM 630 N N . ARG A 1 84 ? 15.175 8.154 21.919 1.00 81.25 84 ARG A N 1
ATOM 631 C CA . ARG A 1 84 ? 14.846 7.765 23.308 1.00 81.25 84 ARG A CA 1
ATOM 632 C C . ARG A 1 84 ? 13.933 8.771 24.005 1.00 81.25 84 ARG A C 1
ATOM 634 O O . ARG A 1 84 ? 13.145 8.404 24.877 1.00 81.25 84 ARG A O 1
ATOM 641 N N . ARG A 1 85 ? 14.072 10.061 23.690 1.00 79.38 85 ARG A N 1
ATOM 642 C CA . ARG A 1 85 ? 13.195 11.102 24.233 1.00 79.38 85 ARG A CA 1
ATOM 643 C C . ARG A 1 85 ? 11.791 10.960 23.662 1.00 79.38 85 ARG A C 1
ATOM 645 O O . ARG A 1 85 ? 10.843 10.917 24.439 1.00 79.38 85 ARG A O 1
ATOM 652 N N . TRP A 1 86 ? 11.680 10.844 22.344 1.00 83.94 86 TRP A N 1
ATOM 653 C CA . TRP A 1 86 ? 10.398 10.669 21.673 1.00 83.94 86 TRP A CA 1
ATOM 654 C C . TRP A 1 86 ? 9.660 9.408 22.151 1.00 83.94 86 TRP A C 1
ATOM 656 O O . TRP A 1 86 ? 8.474 9.478 22.463 1.00 83.94 86 TRP A O 1
ATOM 666 N N . LEU A 1 87 ? 10.368 8.282 22.317 1.00 83.75 87 LEU A N 1
ATOM 667 C CA . LEU A 1 87 ? 9.787 7.028 22.820 1.00 83.75 87 LEU A CA 1
ATOM 668 C C . LEU A 1 87 ? 9.120 7.200 24.195 1.00 83.75 87 LEU A C 1
ATOM 670 O O . LEU A 1 87 ? 7.988 6.761 24.395 1.00 83.75 87 LEU A O 1
ATOM 674 N N . ARG A 1 88 ? 9.764 7.925 25.118 1.00 82.00 88 ARG A N 1
ATOM 675 C CA . ARG A 1 88 ? 9.167 8.244 26.426 1.00 82.00 88 ARG A CA 1
ATOM 676 C C . ARG A 1 88 ? 7.962 9.170 26.321 1.00 82.00 88 ARG A C 1
ATOM 678 O O . ARG A 1 88 ? 7.006 8.994 27.069 1.00 82.00 88 ARG A O 1
ATOM 685 N N . GLU A 1 89 ? 7.991 10.140 25.410 1.00 78.50 89 GLU A N 1
ATOM 686 C CA . GLU A 1 89 ? 6.867 11.061 25.194 1.00 78.50 89 GLU A CA 1
ATOM 687 C C . GLU A 1 89 ? 5.600 10.323 24.721 1.00 78.50 89 GLU A C 1
ATOM 689 O O . GLU A 1 89 ? 4.496 10.729 25.080 1.00 78.50 89 GLU A O 1
ATOM 694 N N . ILE A 1 90 ? 5.742 9.208 23.994 1.00 84.94 90 ILE A N 1
ATOM 695 C CA . ILE A 1 90 ? 4.615 8.364 23.557 1.00 84.94 90 ILE A CA 1
ATOM 696 C C . ILE A 1 90 ? 4.303 7.191 24.506 1.00 84.94 90 ILE A C 1
ATOM 698 O O . ILE A 1 90 ? 3.427 6.382 24.206 1.00 84.94 90 ILE A O 1
ATOM 702 N N . GLY A 1 91 ? 4.992 7.099 25.650 1.00 79.25 91 GLY A N 1
ATOM 703 C CA . GLY A 1 91 ? 4.754 6.078 26.676 1.00 79.25 91 GLY A CA 1
ATOM 704 C C . GLY A 1 91 ? 5.377 4.708 26.392 1.00 79.25 91 GLY A C 1
ATOM 705 O O . GLY A 1 91 ? 4.944 3.717 26.974 1.00 79.25 91 GLY A O 1
ATOM 706 N N . VAL A 1 92 ? 6.374 4.637 25.508 1.00 79.38 92 VAL A N 1
ATOM 707 C CA . VAL A 1 92 ? 7.149 3.420 25.245 1.00 79.38 92 VAL A CA 1
ATOM 708 C C . VAL A 1 92 ? 8.434 3.465 26.071 1.00 79.38 92 VAL A C 1
ATOM 710 O O . VAL A 1 92 ? 9.298 4.318 25.854 1.00 79.38 92 VAL A O 1
ATOM 713 N N . GLU A 1 93 ? 8.569 2.545 27.026 1.00 78.38 93 GLU A N 1
ATOM 714 C CA . GLU A 1 93 ? 9.821 2.340 27.758 1.00 78.38 93 GLU A CA 1
ATOM 715 C C . GLU A 1 93 ? 10.791 1.524 26.894 1.00 78.38 93 GLU A C 1
ATOM 717 O O . GLU A 1 93 ? 10.420 0.503 26.317 1.00 78.38 93 GLU A O 1
ATOM 722 N N . TRP A 1 94 ? 12.030 2.003 26.765 1.00 70.25 94 TRP A N 1
ATOM 723 C CA . TRP A 1 94 ? 13.090 1.260 26.088 1.00 70.25 94 TRP A CA 1
ATOM 724 C C . TRP A 1 94 ? 13.802 0.372 27.109 1.00 70.25 94 TRP A C 1
ATOM 726 O O . TRP A 1 94 ? 14.403 0.900 28.045 1.00 70.25 94 TRP A O 1
ATOM 736 N N . ASP A 1 95 ? 13.738 -0.945 26.920 1.00 71.12 95 ASP A N 1
ATOM 737 C CA . ASP A 1 95 ? 14.481 -1.914 27.727 1.00 71.12 95 ASP A CA 1
ATOM 738 C C . ASP A 1 95 ? 15.922 -2.037 27.194 1.00 71.12 95 ASP A C 1
ATOM 740 O O . ASP A 1 95 ? 16.141 -2.228 25.995 1.00 71.12 95 ASP A O 1
ATOM 744 N N . GLU A 1 96 ? 16.913 -1.856 28.068 1.00 62.22 96 GLU A N 1
ATOM 745 C CA . GLU A 1 96 ? 18.342 -1.991 27.747 1.00 62.22 96 GLU A CA 1
ATOM 746 C C . GLU A 1 96 ? 18.861 -3.418 28.008 1.00 62.22 96 GLU A C 1
ATOM 748 O O . GLU A 1 96 ? 20.054 -3.600 28.263 1.00 62.22 96 GLU A O 1
ATOM 753 N N . ASP A 1 97 ? 18.007 -4.439 27.908 1.00 54.84 97 ASP A N 1
ATOM 754 C CA . ASP A 1 97 ? 18.441 -5.834 27.931 1.00 54.84 97 ASP A CA 1
ATOM 755 C C . ASP A 1 97 ? 19.269 -6.176 26.683 1.00 54.84 97 ASP A C 1
ATOM 757 O O . ASP A 1 97 ? 18.805 -6.546 25.602 1.00 54.84 97 ASP A O 1
ATOM 761 N N . THR A 1 98 ? 20.572 -6.005 26.866 1.00 54.91 98 THR A N 1
ATOM 762 C CA . THR A 1 98 ? 21.618 -6.456 25.964 1.00 54.91 98 THR A CA 1
ATOM 763 C C . THR A 1 98 ? 21.762 -7.958 26.173 1.00 54.91 98 THR A C 1
ATOM 765 O O . THR A 1 98 ? 22.270 -8.382 27.213 1.00 54.91 98 THR A O 1
ATOM 768 N N . ASP A 1 99 ? 21.344 -8.764 25.196 1.00 44.19 99 ASP A N 1
ATOM 769 C CA . ASP A 1 99 ? 21.700 -10.182 25.130 1.00 44.19 99 ASP A CA 1
ATOM 770 C C . ASP A 1 99 ? 23.233 -10.280 25.013 1.00 44.19 99 ASP A C 1
ATOM 772 O O . ASP A 1 99 ? 23.832 -10.155 23.945 1.00 44.19 99 ASP A O 1
ATOM 776 N N . SER A 1 100 ? 23.888 -10.370 26.170 1.00 45.22 100 SER A N 1
ATOM 777 C CA . SER A 1 100 ? 25.273 -10.797 26.294 1.00 45.22 100 SER A CA 1
ATOM 778 C C . SER A 1 100 ? 25.271 -12.319 26.294 1.00 45.22 100 SER A C 1
ATOM 780 O O . SER A 1 100 ? 25.242 -12.941 27.355 1.00 45.22 100 SER A O 1
ATOM 782 N N . ALA A 1 101 ? 25.320 -12.922 25.110 1.00 36.47 101 ALA A N 1
ATOM 783 C CA . ALA A 1 101 ? 25.744 -14.305 24.955 1.00 36.47 101 ALA A CA 1
ATOM 784 C C . ALA A 1 101 ? 27.174 -14.327 24.394 1.00 36.47 101 ALA A C 1
ATOM 786 O O . ALA A 1 101 ? 27.460 -13.759 23.340 1.00 36.47 101 ALA A O 1
ATOM 787 N N . ALA A 1 102 ? 28.049 -14.922 25.205 1.00 38.50 102 ALA A N 1
ATOM 788 C CA . ALA A 1 102 ? 29.495 -15.065 25.063 1.00 38.50 102 ALA A CA 1
ATOM 789 C C . ALA A 1 102 ? 29.950 -15.937 23.882 1.00 38.50 102 ALA A C 1
ATOM 791 O O . ALA A 1 102 ? 29.161 -16.797 23.428 1.00 38.50 102 ALA A O 1
#

Radius of gyration: 17.9 Å; chains: 1; bounding box: 48×27×43 Å

Secondary structure (DSSP, 8-state):
---EEEPEEEEE-TTS-EEEE-TTT--EEEEEPTTS-EEEEEE---TTSEEEEEETTEEEE-----SS-------SSSPPHHHHHHHHHTT-PPP-------

Sequence (102 aa):
MSEIHEMRLAETRSSGAEEWYCPVCRRRILLRWPPHYELLVLERGDESVAHAGGKGGVSLTGAELTGPPQPLAGPPGPPGPEDRRWLREIGVEWDEDTDSAA

pLDDT: mean 74.22, std 19.66, range [32.53, 95.06]

Foldseek 3Di:
DAAEFEWDFPDQDPVRWTWIAGPPQGWIWIFHDPPPTDIGTPDHGDVSHFYWYDDPPDIPGPPDPPDPPDPPCDPPDDDDPVVCVVCVVVPHDDDPPDPPDD